Protein AF-A0A7C9NZD9-F1 (afdb_monomer)

Solvent-accessible surface area (backbone atoms only — not comparable to full-atom values): 6364 Å² total; per-residue (Å²): 112,73,54,56,64,71,68,45,99,60,33,90,48,60,67,46,75,47,73,53,99,88,44,73,35,30,37,20,26,83,84,68,64,40,33,36,42,35,39,75,41,83,50,78,34,45,34,44,52,46,14,52,66,39,39,63,57,52,50,47,61,74,36,100,57,26,91,32,50,79,45,76,46,78,48,67,56,40,74,47,72,83,31,35,85,67,79,90,70,94,73,81,56,77,84,63,34,26,75,68,22,45,52,37,20,61,69,32,56,113

Mean predicted aligned error: 8.33 Å

Sequence (110 aa):
MLHLLNSESEYGEINGFAIDFFNDVTGVDRMAYKLFDIQSKAAKSGAKEIGAELVTLFKNHVSDFSDYFVAEILFLGEVRANVFDGEKLSQFLFSDLCPKAQQDVRESLK

Nearest PDB structures (foldseek):
  2b8n-assembly2_B  TM=3.924E-01  e=2.880E+00  Thermotoga maritima MSB8

Organism: NCBI:txid2304548

pLDDT: mean 77.06, std 14.33, range [44.03, 94.88]

Radius of gyration: 14.51 Å; Cα contacts (8 Å, |Δi|>4): 174; chains: 1; bounding box: 28×26×40 Å

Foldseek 3Di:
DVCLCPPDPVNVQFPDWDQDPLAGIWTAGPVRQATAGEHEDLDADELLNLLLSCLSLVCCCPDPNVNRYPYHDYHYNHYDPQQAPDDDDPDDDLVRGDPVSNVSSVVNSD

Secondary structure (DSSP, 8-state):
-HHHHHTSTTGGGEEEEE--SSSSEEEEETTS--EEEEEEEEEEE-HHHHHHHHHHHHHHHTSTTGGGEEEEEEEEEEE-GGGSSSS--SS--GGGS-HHHHHHHHHH--

Structure (mmCIF, N/CA/C/O backbone):
data_AF-A0A7C9NZD9-F1
#
_entry.id   AF-A0A7C9NZD9-F1
#
loop_
_atom_site.group_PDB
_atom_site.id
_atom_site.type_symbol
_atom_site.label_atom_id
_atom_site.label_alt_id
_atom_site.label_comp_id
_atom_site.label_asym_id
_atom_site.label_entity_id
_atom_site.label_seq_id
_atom_site.pdbx_PDB_ins_code
_atom_site.Cartn_x
_atom_site.Cartn_y
_atom_site.Cartn_z
_atom_site.occupancy
_atom_site.B_iso_or_equiv
_atom_site.auth_seq_id
_atom_site.auth_comp_id
_atom_site.auth_asym_id
_atom_site.auth_atom_id
_atom_site.pdbx_PDB_model_num
ATOM 1 N N . MET A 1 1 ? 3.419 11.909 -5.690 1.00 49.88 1 MET A N 1
ATOM 2 C CA . MET A 1 1 ? 4.224 12.654 -6.690 1.00 49.88 1 MET A CA 1
ATOM 3 C C . MET A 1 1 ? 5.376 13.435 -6.054 1.00 49.88 1 MET A C 1
ATOM 5 O O . MET A 1 1 ? 6.512 13.109 -6.353 1.00 49.88 1 MET A O 1
ATOM 9 N N . LEU A 1 2 ? 5.140 14.390 -5.138 1.00 49.94 2 LEU A N 1
ATOM 10 C CA . LEU A 1 2 ? 6.241 15.145 -4.503 1.00 49.94 2 LEU A CA 1
ATOM 11 C C . LEU A 1 2 ? 7.182 14.268 -3.645 1.00 49.94 2 LEU A C 1
ATOM 13 O O . LEU A 1 2 ? 8.374 14.540 -3.587 1.00 49.94 2 LEU A O 1
ATOM 17 N N . HIS A 1 3 ? 6.655 13.202 -3.026 1.00 54.22 3 HIS A N 1
ATOM 18 C CA . HIS A 1 3 ? 7.452 12.218 -2.280 1.00 54.22 3 HIS A CA 1
ATOM 19 C C . HIS A 1 3 ? 8.431 11.441 -3.178 1.00 54.22 3 HIS A C 1
ATOM 21 O O . HIS A 1 3 ? 9.586 11.277 -2.814 1.00 54.22 3 HIS A O 1
ATOM 27 N N . LEU A 1 4 ? 8.012 11.031 -4.383 1.00 52.34 4 LEU A N 1
ATOM 28 C CA . LEU A 1 4 ? 8.907 10.367 -5.346 1.00 52.34 4 LEU A CA 1
ATOM 29 C C . LEU A 1 4 ? 10.075 11.252 -5.767 1.00 52.34 4 LEU A C 1
ATOM 31 O O . LEU A 1 4 ? 11.181 10.771 -5.958 1.00 52.34 4 LEU A O 1
ATOM 35 N N . LEU A 1 5 ? 9.819 12.551 -5.907 1.00 53.06 5 LEU A N 1
ATOM 36 C CA . LEU A 1 5 ? 10.812 13.509 -6.380 1.00 53.06 5 LEU A CA 1
ATOM 37 C C . LEU A 1 5 ? 11.8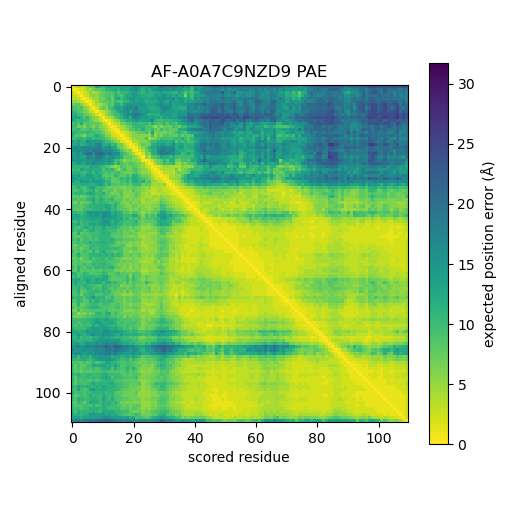20 13.926 -5.299 1.00 53.06 5 LEU A C 1
ATOM 39 O O . LEU A 1 5 ? 12.862 14.469 -5.647 1.00 53.06 5 LEU A O 1
ATOM 43 N N . ASN A 1 6 ? 11.514 13.717 -4.012 1.00 49.88 6 ASN A N 1
ATOM 44 C CA . ASN A 1 6 ? 12.296 14.286 -2.905 1.00 49.88 6 ASN A CA 1
ATOM 45 C C . ASN A 1 6 ? 12.670 13.304 -1.784 1.00 49.88 6 ASN A C 1
ATOM 47 O O . ASN A 1 6 ? 13.468 13.673 -0.926 1.00 49.88 6 ASN A O 1
ATOM 51 N N . SER A 1 7 ? 12.061 12.118 -1.708 1.00 55.22 7 SER A N 1
ATOM 52 C CA . SER A 1 7 ? 12.128 11.263 -0.508 1.00 55.22 7 SER A CA 1
ATOM 53 C C . SER A 1 7 ? 12.526 9.814 -0.784 1.00 55.22 7 SER A C 1
ATOM 55 O O . SER A 1 7 ? 12.900 9.122 0.155 1.00 55.22 7 SER A O 1
ATOM 57 N N . GLU A 1 8 ? 12.493 9.369 -2.041 1.00 60.00 8 GLU A N 1
ATOM 58 C CA . GLU A 1 8 ? 13.083 8.086 -2.431 1.00 60.00 8 GLU A CA 1
ATOM 59 C C . GLU A 1 8 ? 14.600 8.216 -2.564 1.00 60.00 8 GLU A C 1
ATOM 61 O O . GLU A 1 8 ? 15.092 9.183 -3.149 1.00 60.00 8 GLU A O 1
ATOM 66 N N . SER A 1 9 ? 15.362 7.245 -2.056 1.00 53.41 9 SER A N 1
ATOM 67 C CA . SER A 1 9 ? 16.835 7.268 -2.118 1.00 53.41 9 SER A CA 1
ATOM 68 C C . SER A 1 9 ? 17.381 7.268 -3.551 1.00 53.41 9 SER A C 1
ATOM 70 O O . SER A 1 9 ? 18.533 7.635 -3.767 1.00 53.41 9 SER A O 1
ATOM 72 N N . GLU A 1 10 ? 16.539 6.916 -4.526 1.00 52.97 10 GLU A N 1
ATOM 73 C CA . GLU A 1 10 ? 16.833 6.891 -5.962 1.00 52.97 10 GLU A CA 1
ATOM 74 C C . GLU A 1 10 ? 16.114 8.009 -6.748 1.00 52.97 10 GLU A C 1
ATOM 76 O O . GLU A 1 10 ? 15.919 7.896 -7.956 1.00 52.97 10 GLU A O 1
ATOM 81 N N . TYR A 1 11 ? 15.731 9.121 -6.102 1.00 54.03 11 TYR A N 1
ATOM 82 C CA . TYR A 1 11 ? 15.005 10.244 -6.730 1.00 54.03 11 TYR A CA 1
ATOM 83 C C . TYR A 1 11 ? 15.631 10.768 -8.042 1.00 54.03 11 TYR A C 1
ATOM 85 O O . TYR A 1 11 ? 14.926 11.310 -8.892 1.00 54.03 11 TYR A O 1
ATOM 93 N N . GLY A 1 12 ? 16.949 10.607 -8.225 1.00 56.69 12 GLY A N 1
ATOM 94 C CA . GLY A 1 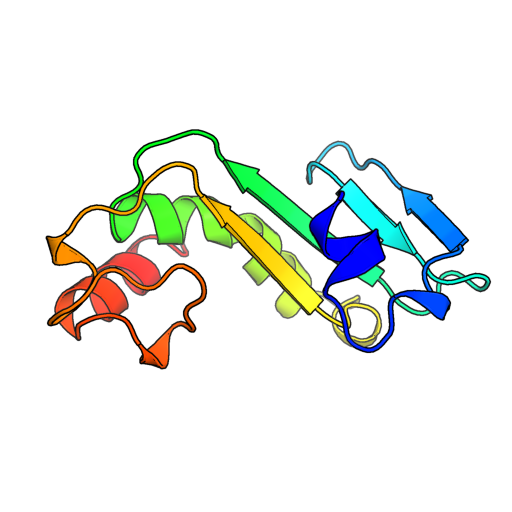12 ? 17.671 10.989 -9.444 1.00 56.69 12 GLY A CA 1
ATOM 95 C C . GLY A 1 12 ? 17.442 10.069 -10.651 1.00 56.69 12 GLY A C 1
ATOM 96 O O . GLY A 1 12 ? 17.854 10.415 -11.759 1.00 56.69 12 GLY A O 1
ATOM 97 N N . GLU A 1 13 ? 16.799 8.916 -10.465 1.00 59.47 13 GLU A N 1
ATOM 98 C CA . GLU A 1 13 ? 16.570 7.925 -11.520 1.00 59.47 13 GLU A CA 1
ATOM 99 C C . GLU A 1 13 ? 15.178 8.017 -12.155 1.00 59.47 13 GLU A C 1
ATOM 101 O O . GLU A 1 13 ? 14.986 7.498 -13.255 1.00 59.47 13 GLU A O 1
ATOM 106 N N . ILE A 1 14 ? 14.227 8.737 -11.552 1.00 62.00 14 ILE A N 1
ATOM 107 C CA . ILE A 1 14 ? 12.869 8.898 -12.095 1.00 62.00 14 ILE A CA 1
ATOM 108 C C . ILE A 1 14 ? 12.895 9.919 -13.239 1.00 62.00 14 ILE A C 1
ATOM 110 O O . ILE A 1 14 ? 13.086 11.115 -13.027 1.00 62.00 14 ILE A O 1
ATOM 114 N N . ASN A 1 15 ? 12.699 9.446 -14.471 1.00 60.62 15 ASN A N 1
ATOM 115 C CA . ASN A 1 15 ? 12.782 10.260 -15.692 1.00 60.62 15 ASN A CA 1
ATOM 116 C C . ASN A 1 15 ? 11.429 10.422 -16.405 1.00 60.62 15 ASN A C 1
ATOM 118 O O . ASN A 1 15 ? 11.320 11.213 -17.343 1.00 60.62 15 ASN A O 1
ATOM 122 N N . GLY A 1 16 ? 10.396 9.703 -15.964 1.00 59.25 16 GLY A N 1
ATOM 123 C CA . GLY A 1 16 ? 9.038 9.831 -16.478 1.00 59.25 16 GLY A CA 1
ATOM 124 C C . GLY A 1 16 ? 7.987 9.421 -15.451 1.00 59.25 16 GLY A C 1
ATOM 125 O O . GLY A 1 16 ? 8.280 8.740 -14.470 1.00 59.25 16 GLY A O 1
ATOM 126 N N . PHE A 1 17 ? 6.747 9.837 -15.696 1.00 59.78 17 PHE A N 1
ATOM 127 C CA . PHE A 1 17 ? 5.571 9.363 -14.972 1.00 59.78 17 PHE A CA 1
ATOM 128 C C . PHE A 1 17 ? 4.617 8.730 -15.981 1.00 59.78 17 PHE A C 1
ATOM 130 O O . PHE A 1 17 ? 4.241 9.374 -16.962 1.00 59.78 17 PHE A O 1
ATOM 137 N N . ALA A 1 18 ? 4.233 7.484 -15.741 1.00 60.91 18 ALA A N 1
ATOM 138 C CA . ALA A 1 18 ? 3.119 6.837 -16.409 1.00 60.91 18 ALA A CA 1
ATOM 139 C C . ALA A 1 18 ? 1.883 6.947 -15.506 1.00 60.91 18 ALA A C 1
ATOM 141 O O . ALA A 1 18 ? 1.968 6.776 -14.291 1.00 60.91 18 ALA A O 1
ATOM 142 N N . ILE A 1 19 ? 0.738 7.275 -16.097 1.00 56.12 19 ILE A N 1
ATOM 143 C CA . ILE A 1 19 ? -0.562 7.227 -15.425 1.00 56.12 19 ILE A CA 1
ATOM 144 C C . ILE A 1 19 ? -1.283 6.037 -16.043 1.00 56.12 19 ILE A C 1
ATOM 146 O O . ILE A 1 19 ? -1.548 6.050 -17.246 1.00 56.12 19 ILE A O 1
ATOM 150 N N . ASP A 1 20 ? -1.543 5.008 -15.246 1.00 54.31 20 ASP A N 1
ATOM 151 C CA . ASP A 1 20 ? -2.331 3.856 -15.675 1.00 54.31 20 ASP A CA 1
ATOM 152 C C . ASP A 1 20 ? -3.798 4.046 -15.249 1.00 54.31 20 ASP A C 1
ATOM 154 O O . ASP A 1 20 ? -4.115 4.806 -14.341 1.00 54.31 20 ASP A O 1
ATOM 158 N N . PHE A 1 21 ? -4.730 3.369 -15.909 1.00 44.03 21 PHE A N 1
ATOM 159 C CA . PHE A 1 21 ? -6.151 3.385 -15.562 1.00 44.03 21 PHE A CA 1
ATOM 160 C C . PHE A 1 21 ? -6.461 2.625 -14.262 1.00 44.03 21 PHE A C 1
ATOM 162 O O . PHE A 1 21 ? -7.566 2.756 -13.734 1.00 44.03 21 PHE A O 1
ATOM 169 N N . PHE A 1 22 ? -5.509 1.835 -13.754 1.00 49.38 22 PHE A N 1
ATOM 170 C CA . PHE A 1 22 ? -5.674 0.994 -12.566 1.00 49.38 22 PHE A CA 1
ATOM 171 C C . PHE A 1 22 ? -5.009 1.568 -11.300 1.00 49.38 22 PHE A C 1
ATOM 173 O O . PHE A 1 22 ? -5.537 1.336 -10.211 1.00 49.38 22 PHE A O 1
ATOM 180 N N . ASN A 1 23 ? -3.941 2.370 -11.441 1.00 55.81 23 ASN A N 1
ATOM 181 C CA . ASN A 1 23 ? -3.195 3.027 -10.354 1.00 55.81 23 ASN A CA 1
ATOM 182 C C . ASN A 1 23 ? -3.034 4.532 -10.614 1.00 55.81 23 ASN A C 1
ATOM 184 O O . ASN A 1 23 ? -2.9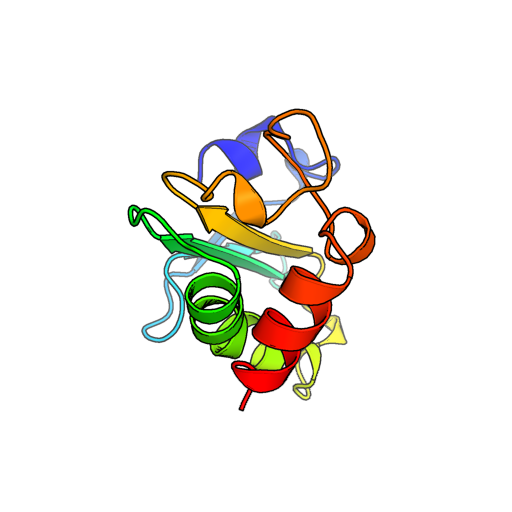59 4.958 -11.760 1.00 55.81 23 ASN A O 1
ATOM 188 N N . ASP A 1 24 ? -2.940 5.349 -9.558 1.00 62.66 24 ASP A N 1
ATOM 189 C CA . ASP A 1 24 ? -2.938 6.812 -9.708 1.00 62.66 24 ASP A CA 1
ATOM 190 C C . ASP A 1 24 ? -1.671 7.341 -10.416 1.00 62.66 24 ASP A C 1
ATOM 192 O O . ASP A 1 24 ? -1.779 8.252 -11.240 1.00 62.66 24 ASP A O 1
ATOM 196 N N . VAL A 1 25 ? -0.472 6.814 -10.106 1.00 57.97 25 VAL A N 1
ATOM 197 C CA . VAL A 1 25 ? 0.808 7.217 -10.731 1.00 57.97 25 VAL A CA 1
ATOM 198 C C . VAL A 1 25 ? 1.863 6.103 -10.618 1.00 57.97 25 VAL A C 1
ATOM 200 O O . VAL A 1 25 ? 2.186 5.683 -9.510 1.00 57.97 25 VAL A O 1
ATOM 203 N N . THR A 1 26 ? 2.512 5.735 -11.725 1.00 64.88 26 THR A N 1
ATOM 204 C CA . THR A 1 26 ? 3.738 4.916 -11.739 1.00 64.88 26 THR A CA 1
ATOM 205 C C . THR A 1 26 ? 4.930 5.774 -12.177 1.00 64.88 26 THR A C 1
ATOM 207 O O . THR A 1 26 ? 4.950 6.317 -13.283 1.00 64.88 26 THR A O 1
ATOM 210 N N . GLY A 1 27 ? 5.932 5.948 -11.313 1.00 61.88 27 GLY A N 1
ATOM 211 C CA . GLY A 1 27 ? 7.211 6.558 -11.703 1.00 61.88 27 GLY A CA 1
ATOM 212 C C . GLY A 1 27 ? 8.039 5.567 -12.518 1.00 61.88 27 GLY A C 1
ATOM 213 O O . GLY A 1 27 ? 8.077 4.394 -12.162 1.00 61.88 27 GLY A O 1
ATOM 214 N N . VAL A 1 28 ? 8.692 6.017 -13.589 1.00 66.75 28 VAL A N 1
ATOM 215 C CA . VAL A 1 28 ? 9.552 5.167 -14.428 1.00 66.75 28 VAL A CA 1
ATOM 216 C C . VAL A 1 28 ? 10.957 5.746 -14.548 1.00 66.75 28 VAL A C 1
ATOM 218 O O . VAL A 1 28 ? 11.135 6.969 -14.652 1.00 66.75 28 VAL A O 1
ATOM 221 N N . ASP A 1 29 ? 11.969 4.881 -14.548 1.00 66.88 29 ASP A N 1
ATOM 222 C CA . ASP A 1 29 ? 13.328 5.295 -14.889 1.00 66.88 29 ASP A CA 1
ATOM 223 C C . ASP A 1 29 ? 13.492 5.565 -16.393 1.00 66.88 29 ASP A C 1
ATOM 225 O O . ASP A 1 29 ? 12.592 5.342 -17.206 1.00 66.88 29 ASP A O 1
ATOM 229 N N . ARG A 1 30 ? 14.660 6.085 -16.792 1.00 56.91 30 ARG A N 1
ATOM 230 C CA . ARG A 1 30 ? 14.911 6.526 -18.178 1.00 56.91 30 ARG A CA 1
ATOM 231 C C . ARG A 1 30 ? 14.706 5.416 -19.208 1.00 56.91 30 ARG A C 1
ATOM 233 O O . ARG A 1 30 ? 14.397 5.718 -20.359 1.00 56.91 30 ARG A O 1
ATOM 2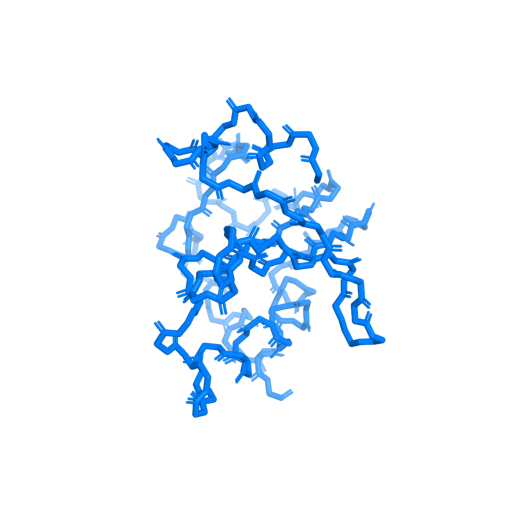40 N N . MET A 1 31 ? 14.936 4.168 -18.809 1.00 64.69 31 MET A N 1
ATOM 241 C CA . MET A 1 31 ? 14.859 2.992 -19.672 1.00 64.69 31 MET A CA 1
ATOM 242 C C . MET A 1 31 ? 13.574 2.170 -19.459 1.00 64.69 31 MET A C 1
ATOM 244 O O . MET A 1 31 ? 13.408 1.161 -20.137 1.00 64.69 31 MET A O 1
ATOM 248 N N . ALA A 1 32 ? 12.672 2.605 -18.569 1.00 62.94 32 ALA A N 1
ATOM 249 C CA . ALA A 1 32 ? 11.461 1.890 -18.153 1.00 62.94 32 ALA A CA 1
ATOM 250 C C . ALA A 1 32 ? 11.714 0.477 -17.581 1.00 62.94 32 ALA A C 1
ATOM 252 O O . ALA A 1 32 ? 10.877 -0.413 -17.717 1.00 62.94 32 ALA A O 1
ATOM 253 N N . TYR A 1 33 ? 12.864 0.273 -16.939 1.00 70.12 33 TYR A N 1
ATOM 254 C CA . TYR A 1 33 ? 13.217 -0.952 -16.219 1.00 70.12 33 TYR A CA 1
ATOM 255 C C . TYR A 1 33 ? 12.890 -0.894 -14.727 1.00 70.12 33 TYR A C 1
ATOM 257 O O . TYR A 1 33 ? 12.809 -1.944 -14.098 1.00 70.12 33 TYR A O 1
ATOM 265 N N . LYS A 1 34 ? 12.703 0.300 -14.159 1.00 70.44 34 LYS A N 1
ATOM 266 C CA . LYS A 1 34 ? 12.294 0.483 -12.763 1.00 70.44 34 LYS A CA 1
ATOM 267 C C . LYS A 1 34 ? 10.953 1.191 -12.703 1.00 70.44 34 LYS A C 1
ATOM 269 O O . LYS A 1 34 ? 10.796 2.273 -13.271 1.00 70.44 34 LYS A O 1
ATOM 274 N N . LEU A 1 35 ? 10.015 0.585 -11.992 1.00 72.62 35 LEU A N 1
ATOM 275 C CA . LEU A 1 35 ? 8.666 1.065 -11.750 1.00 72.62 35 LEU A CA 1
ATOM 276 C C . LEU A 1 35 ? 8.519 1.386 -10.262 1.00 72.62 35 LEU A C 1
ATOM 278 O O . LEU A 1 35 ? 8.824 0.568 -9.395 1.00 72.62 35 LEU A O 1
ATOM 282 N N . PHE A 1 36 ? 8.026 2.580 -9.966 1.00 71.88 36 PHE A N 1
ATOM 283 C CA . PHE A 1 36 ? 7.643 2.988 -8.620 1.00 71.88 36 PHE A CA 1
ATOM 284 C C . PHE A 1 36 ? 6.127 3.093 -8.585 1.00 71.88 36 PHE A C 1
ATOM 286 O O . PHE A 1 36 ? 5.570 4.041 -9.147 1.00 71.88 36 PHE A O 1
ATOM 293 N N . ASP A 1 37 ? 5.464 2.119 -7.974 1.00 75.12 37 ASP A N 1
ATOM 294 C CA . ASP A 1 37 ? 4.011 2.039 -7.972 1.00 75.12 37 ASP A CA 1
ATOM 295 C C . ASP A 1 37 ? 3.421 2.810 -6.798 1.00 75.12 37 ASP A C 1
ATOM 297 O O . ASP A 1 37 ? 3.697 2.514 -5.632 1.00 75.12 37 ASP A O 1
ATOM 301 N N . ILE A 1 38 ? 2.634 3.841 -7.107 1.00 76.88 38 ILE A N 1
ATOM 302 C CA . ILE A 1 38 ? 2.094 4.742 -6.099 1.00 76.88 38 ILE A CA 1
ATOM 303 C C . ILE A 1 38 ? 0.595 4.882 -6.223 1.00 76.88 38 ILE A C 1
ATOM 305 O O . ILE A 1 38 ? 0.049 5.324 -7.236 1.00 76.88 38 ILE A O 1
ATOM 309 N N . GLN A 1 39 ? -0.052 4.652 -5.088 1.00 81.44 39 GLN A N 1
ATOM 310 C CA . GLN A 1 39 ? -1.468 4.881 -4.905 1.00 81.44 39 GLN A CA 1
ATOM 311 C C . GLN A 1 39 ? -1.705 5.927 -3.816 1.00 81.44 39 GLN A C 1
ATOM 313 O O . GLN A 1 39 ? -1.000 5.962 -2.805 1.00 81.44 39 GLN A O 1
ATOM 318 N N . SER A 1 40 ? -2.708 6.787 -3.995 1.00 83.75 40 SER A N 1
ATOM 319 C CA . SER A 1 40 ? -3.073 7.792 -2.995 1.00 83.75 40 SER A CA 1
ATOM 320 C C . SER A 1 40 ? -4.557 7.735 -2.668 1.00 83.75 40 SER A C 1
ATOM 322 O O . SER A 1 40 ? -5.418 7.780 -3.544 1.00 83.75 40 SER A O 1
ATOM 324 N N . LYS A 1 41 ? -4.879 7.674 -1.378 1.00 83.44 41 LYS A N 1
ATOM 325 C CA . LYS A 1 41 ? -6.249 7.668 -0.869 1.00 83.44 41 LYS A CA 1
ATOM 326 C C . LYS A 1 41 ? -6.396 8.768 0.169 1.00 83.44 41 LYS A C 1
ATOM 328 O O . LYS A 1 41 ? -5.807 8.732 1.242 1.00 83.44 41 LYS A O 1
ATOM 333 N N . ALA A 1 42 ? -7.229 9.760 -0.133 1.00 80.12 42 ALA A N 1
ATOM 334 C CA . ALA A 1 42 ? -7.483 10.892 0.761 1.00 80.12 42 ALA A CA 1
ATOM 335 C C . ALA A 1 42 ? -8.395 10.546 1.963 1.00 80.12 42 ALA A C 1
ATOM 337 O O . ALA A 1 42 ? -8.770 11.431 2.729 1.00 80.12 42 ALA A O 1
ATOM 338 N N . ALA A 1 43 ? -8.795 9.280 2.113 1.00 81.94 43 ALA A N 1
ATOM 339 C CA . ALA A 1 43 ? -9.754 8.842 3.117 1.00 81.94 43 ALA A CA 1
ATOM 340 C C . ALA A 1 43 ? -9.120 8.634 4.504 1.00 81.94 43 ALA A C 1
ATOM 342 O O . ALA A 1 43 ? -7.906 8.486 4.661 1.00 81.94 43 ALA A O 1
ATOM 343 N N . LYS A 1 44 ? -9.987 8.607 5.525 1.00 85.88 44 LYS A N 1
ATOM 344 C CA . LYS A 1 44 ? -9.631 8.175 6.878 1.00 85.88 44 LYS A CA 1
ATOM 345 C C . LYS A 1 44 ? -9.739 6.652 6.982 1.00 85.88 44 LYS A C 1
ATOM 347 O O . LYS A 1 44 ? -10.819 6.125 7.285 1.00 85.88 44 LYS A O 1
ATOM 352 N N . SER A 1 45 ? -8.631 5.960 6.760 1.00 89.69 45 SER A N 1
ATOM 353 C CA . SER A 1 45 ? -8.583 4.502 6.645 1.00 89.69 45 SER A CA 1
ATOM 354 C C . SER A 1 45 ? -8.343 3.830 8.004 1.00 89.69 45 SER A C 1
ATOM 356 O O . SER A 1 45 ? -7.505 4.244 8.811 1.00 89.69 45 SER A O 1
ATOM 358 N N . GLY A 1 46 ? -9.137 2.800 8.299 1.00 91.69 46 GLY A N 1
ATOM 359 C CA . GLY A 1 46 ? -8.834 1.804 9.324 1.00 91.69 46 GLY A CA 1
ATOM 360 C C . GLY A 1 46 ? -8.138 0.595 8.696 1.00 91.69 46 GLY A C 1
ATOM 361 O O . GLY A 1 46 ? -7.924 0.551 7.491 1.00 91.69 46 GLY A O 1
ATOM 362 N N . ALA A 1 47 ? -7.799 -0.409 9.505 1.00 92.00 47 ALA A N 1
ATOM 363 C CA . ALA A 1 47 ? -7.050 -1.578 9.039 1.00 92.00 47 ALA A CA 1
ATOM 364 C C . ALA A 1 47 ? -7.714 -2.312 7.855 1.00 92.00 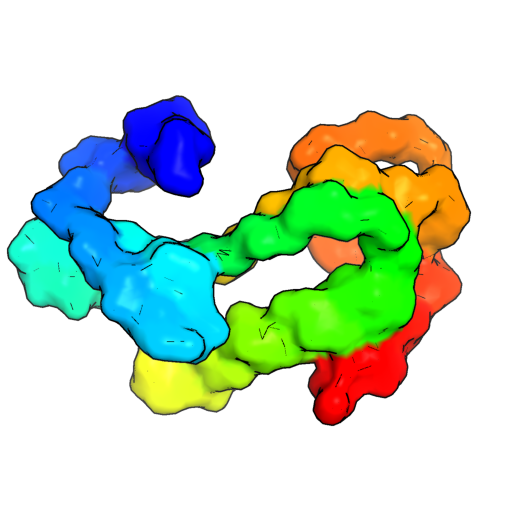47 ALA A C 1
ATOM 366 O O . ALA A 1 47 ? -7.046 -2.680 6.894 1.00 92.00 47 ALA A O 1
ATOM 367 N N . LYS A 1 48 ? -9.043 -2.474 7.877 1.00 92.69 48 LYS A N 1
ATOM 368 C CA . LYS A 1 48 ? -9.766 -3.135 6.780 1.00 92.69 48 LYS A CA 1
ATOM 369 C C . LYS A 1 48 ? -9.741 -2.311 5.499 1.00 92.69 48 LYS A C 1
ATOM 371 O O . LYS A 1 48 ? -9.514 -2.875 4.431 1.00 92.69 48 LYS A O 1
ATOM 376 N N . GLU A 1 49 ? -9.957 -1.002 5.611 1.00 93.06 49 GLU A N 1
ATOM 377 C CA . GLU A 1 49 ? -9.889 -0.080 4.479 1.00 93.06 49 GLU A CA 1
ATOM 378 C C . GLU A 1 49 ? -8.478 -0.055 3.876 1.00 93.06 49 GLU A C 1
ATOM 380 O O . GLU A 1 49 ? -8.352 -0.178 2.664 1.00 93.06 49 GLU A O 1
ATOM 385 N N . ILE A 1 50 ? -7.432 -0.040 4.713 1.00 91.69 50 ILE A N 1
ATOM 386 C CA . ILE A 1 50 ? -6.033 -0.144 4.267 1.00 91.69 50 ILE A CA 1
ATOM 387 C C . ILE A 1 50 ? -5.820 -1.419 3.447 1.00 91.69 50 ILE A C 1
ATOM 389 O O . ILE A 1 50 ? -5.273 -1.350 2.352 1.00 91.69 50 ILE A O 1
ATOM 393 N N . GLY A 1 51 ? -6.267 -2.584 3.927 1.00 90.56 51 GLY A N 1
ATOM 394 C CA . GLY A 1 51 ? -6.090 -3.825 3.164 1.00 90.56 51 GLY A CA 1
ATOM 395 C C . GLY A 1 51 ? -6.859 -3.842 1.838 1.00 90.56 51 GLY A C 1
ATOM 396 O O . GLY A 1 51 ? -6.315 -4.306 0.843 1.00 90.56 51 GLY A O 1
ATOM 397 N N . ALA A 1 52 ? -8.058 -3.249 1.778 1.00 90.38 52 ALA A N 1
ATOM 398 C CA . ALA A 1 52 ? -8.797 -3.098 0.521 1.00 90.38 52 ALA A CA 1
ATOM 399 C C . ALA A 1 52 ? -8.083 -2.152 -0.463 1.00 90.38 52 ALA A C 1
ATOM 401 O O . ALA A 1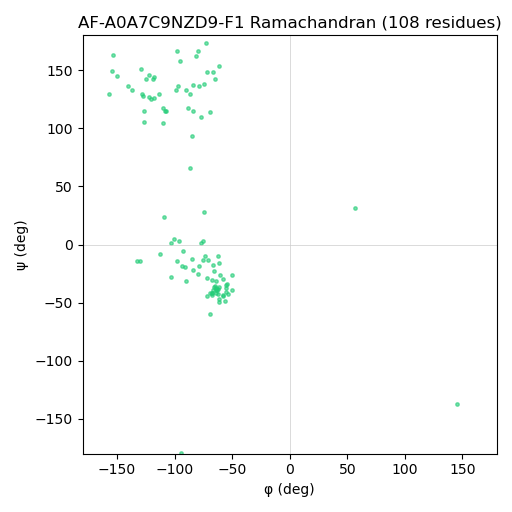 52 ? -8.077 -2.387 -1.669 1.00 90.38 52 ALA A O 1
ATOM 402 N N . GLU A 1 53 ? -7.456 -1.092 0.049 1.00 88.69 53 GLU A N 1
ATOM 403 C CA . GLU A 1 53 ? -6.662 -0.147 -0.740 1.00 88.69 53 GLU A CA 1
ATOM 404 C C . GLU A 1 53 ? -5.337 -0.767 -1.216 1.00 88.69 53 GLU A C 1
ATOM 406 O O . GLU A 1 53 ? -4.863 -0.421 -2.294 1.00 88.69 53 GLU A O 1
ATOM 411 N N . LEU A 1 54 ? -4.767 -1.720 -0.476 1.00 89.38 54 LEU A N 1
ATOM 412 C CA . LEU A 1 54 ? -3.537 -2.427 -0.848 1.00 89.38 54 LEU A CA 1
ATOM 413 C C . LEU A 1 54 ? -3.728 -3.483 -1.946 1.00 89.38 54 LEU A C 1
ATOM 415 O O . LEU A 1 54 ? -2.730 -3.946 -2.491 1.00 89.38 54 LEU A O 1
ATOM 419 N N . VAL A 1 55 ? -4.962 -3.875 -2.290 1.00 88.69 55 VAL A N 1
ATOM 420 C CA . VAL A 1 55 ? -5.219 -4.983 -3.232 1.00 88.69 55 VAL A CA 1
ATOM 421 C C . VAL A 1 55 ? -4.492 -4.797 -4.564 1.00 88.69 55 VAL A C 1
ATOM 423 O O . VAL A 1 55 ? -3.933 -5.762 -5.084 1.00 88.69 55 VAL A O 1
ATOM 426 N N . THR A 1 56 ? -4.482 -3.589 -5.132 1.00 83.31 56 THR A N 1
ATOM 427 C CA . THR A 1 56 ? -3.838 -3.362 -6.434 1.00 83.31 56 THR A CA 1
ATOM 428 C C . THR A 1 56 ? -2.315 -3.405 -6.336 1.00 83.31 56 THR A C 1
ATOM 430 O O . THR A 1 56 ? -1.691 -4.112 -7.122 1.00 83.31 56 THR A O 1
ATOM 433 N N . LEU A 1 57 ? -1.732 -2.757 -5.320 1.00 86.06 57 LEU A N 1
ATOM 434 C CA . LEU A 1 57 ? -0.291 -2.838 -5.046 1.00 86.06 57 LEU A CA 1
ATOM 435 C C . LEU A 1 57 ? 0.142 -4.295 -4.817 1.00 86.06 57 LEU A C 1
ATOM 437 O O . LEU A 1 57 ? 1.116 -4.757 -5.397 1.00 86.06 57 LEU A O 1
ATOM 441 N N . PHE A 1 58 ? -0.636 -5.065 -4.050 1.00 87.06 58 PHE A N 1
ATOM 442 C CA . PHE A 1 58 ? -0.357 -6.480 -3.807 1.00 87.06 58 PHE A CA 1
ATOM 443 C C . PHE A 1 58 ? -0.437 -7.328 -5.082 1.00 87.06 58 PHE A C 1
ATOM 445 O O . PHE A 1 58 ? 0.379 -8.223 -5.274 1.00 87.06 58 PHE A O 1
ATOM 452 N N . LYS A 1 59 ? -1.397 -7.057 -5.975 1.00 86.38 59 LYS A N 1
ATOM 453 C CA . LYS A 1 59 ? -1.474 -7.741 -7.275 1.00 86.38 59 LYS A CA 1
ATOM 454 C C . LYS A 1 59 ? -0.240 -7.473 -8.128 1.00 86.38 59 LYS A C 1
ATOM 456 O O . LYS A 1 59 ? 0.228 -8.402 -8.776 1.00 86.38 59 LYS A O 1
ATOM 461 N N . ASN A 1 60 ? 0.284 -6.252 -8.100 1.00 82.25 60 ASN A N 1
ATOM 462 C CA . ASN A 1 60 ? 1.510 -5.895 -8.809 1.00 82.25 60 ASN A CA 1
ATOM 463 C C . ASN A 1 60 ? 2.729 -6.601 -8.203 1.00 82.25 60 ASN A C 1
ATOM 465 O O . ASN A 1 60 ? 3.497 -7.209 -8.952 1.00 82.25 60 ASN A O 1
ATOM 469 N N . HIS A 1 61 ? 2.805 -6.661 -6.872 1.00 84.69 61 HIS A N 1
ATOM 470 C CA . HIS A 1 61 ? 3.845 -7.378 -6.130 1.00 84.69 61 HIS A CA 1
ATOM 471 C C . HIS A 1 61 ? 3.966 -8.857 -6.503 1.00 84.69 61 HIS A C 1
ATOM 473 O O . HIS A 1 61 ? 5.058 -9.415 -6.527 1.00 84.69 61 HIS A O 1
ATOM 479 N N . VAL A 1 62 ? 2.836 -9.517 -6.772 1.00 87.00 62 VAL A N 1
ATOM 480 C CA . VAL A 1 62 ? 2.792 -10.952 -7.111 1.00 87.00 62 VAL A CA 1
ATOM 481 C C . VAL A 1 62 ? 2.645 -11.218 -8.611 1.00 87.00 62 VAL A C 1
ATOM 483 O O . VAL A 1 62 ? 2.448 -12.366 -9.009 1.00 87.00 62 VAL A O 1
ATOM 486 N N . SER A 1 63 ? 2.672 -10.174 -9.439 1.00 83.88 63 SER A N 1
ATOM 487 C CA . SER A 1 63 ? 2.539 -10.298 -10.892 1.00 83.88 63 SER A CA 1
ATOM 488 C C . SER A 1 63 ? 3.852 -10.718 -11.552 1.00 83.88 63 SER A C 1
ATOM 490 O O . SER A 1 63 ? 4.923 -10.570 -10.973 1.00 83.88 63 SER A O 1
ATOM 492 N N . ASP A 1 64 ? 3.786 -11.123 -12.822 1.00 83.88 64 ASP A N 1
ATOM 493 C CA . ASP A 1 64 ? 4.977 -11.369 -13.653 1.00 83.88 64 ASP A CA 1
ATOM 494 C C . ASP A 1 64 ? 5.838 -10.104 -13.867 1.00 83.88 64 ASP A C 1
ATOM 496 O O . ASP A 1 64 ? 6.945 -10.183 -14.398 1.00 83.88 64 ASP A O 1
ATOM 500 N N . PHE A 1 65 ? 5.332 -8.929 -13.471 1.00 78.69 65 PHE A N 1
ATOM 501 C CA . PHE A 1 65 ? 6.044 -7.657 -13.527 1.00 78.69 65 PHE A CA 1
ATOM 502 C C . PHE A 1 65 ? 6.715 -7.278 -12.196 1.00 78.69 65 PHE A C 1
ATOM 504 O O . PHE A 1 65 ? 7.308 -6.202 -12.124 1.00 78.69 65 PHE A O 1
ATOM 511 N N . SER A 1 66 ? 6.648 -8.128 -11.160 1.00 81.38 66 SER A N 1
ATOM 512 C CA . SER A 1 66 ? 7.196 -7.862 -9.816 1.00 81.38 66 SER A CA 1
ATOM 513 C C . SER A 1 66 ? 8.648 -7.389 -9.844 1.00 81.38 66 SER A C 1
ATOM 515 O O . SER A 1 66 ? 9.010 -6.461 -9.131 1.00 81.38 66 SER A O 1
ATOM 517 N N . ASP A 1 67 ? 9.463 -7.975 -10.724 1.00 82.12 67 ASP A N 1
ATOM 518 C CA . ASP A 1 67 ? 10.896 -7.679 -10.844 1.00 82.12 67 ASP A CA 1
ATOM 519 C C . ASP A 1 67 ? 11.186 -6.252 -11.334 1.00 82.12 67 ASP A C 1
ATOM 521 O O . ASP A 1 67 ? 12.302 -5.754 -11.179 1.00 82.12 67 ASP A O 1
ATOM 525 N N . TYR A 1 68 ? 10.190 -5.586 -11.923 1.00 79.94 68 TYR A N 1
ATOM 526 C CA . TYR A 1 68 ? 10.295 -4.197 -12.350 1.00 79.94 68 TYR A CA 1
ATOM 527 C C . TYR A 1 68 ? 9.856 -3.220 -11.255 1.00 79.94 68 TYR A C 1
ATOM 529 O O . TYR A 1 68 ? 10.227 -2.050 -11.32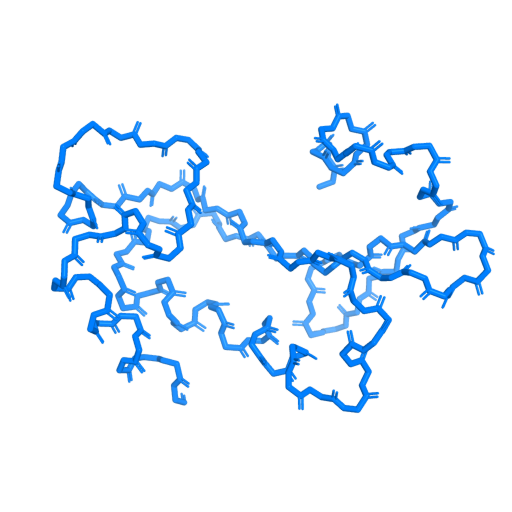5 1.00 79.94 68 TYR A O 1
ATOM 537 N N . PHE A 1 69 ? 9.089 -3.653 -10.248 1.00 77.88 69 PHE A N 1
ATOM 538 C CA . PHE A 1 69 ? 8.624 -2.783 -9.169 1.00 77.88 69 PHE A CA 1
ATOM 539 C C . PHE A 1 69 ? 9.684 -2.657 -8.072 1.00 77.88 69 PHE A C 1
ATOM 541 O O . PHE A 1 69 ? 10.018 -3.611 -7.377 1.00 77.88 69 PHE A O 1
ATOM 548 N N . VAL A 1 70 ? 10.214 -1.447 -7.903 1.00 80.56 70 VAL A N 1
ATOM 549 C CA . VAL A 1 70 ? 11.255 -1.145 -6.906 1.00 80.56 70 VAL A CA 1
ATOM 550 C C . VAL A 1 70 ? 10.640 -0.722 -5.574 1.00 80.56 70 VAL A C 1
ATOM 552 O O . VAL A 1 70 ? 11.206 -0.978 -4.513 1.00 80.56 70 VAL A O 1
ATOM 555 N N . ALA A 1 71 ? 9.470 -0.084 -5.625 1.00 79.00 71 ALA A N 1
ATOM 556 C CA . ALA A 1 71 ? 8.719 0.320 -4.448 1.00 79.00 71 ALA A CA 1
ATOM 557 C C . ALA A 1 71 ? 7.214 0.337 -4.733 1.00 79.00 71 ALA A C 1
ATOM 559 O O . ALA A 1 71 ? 6.781 0.721 -5.822 1.00 79.00 71 ALA A O 1
ATOM 560 N N . GLU A 1 72 ? 6.436 -0.019 -3.713 1.00 83.31 72 GLU A N 1
ATOM 561 C CA . GLU A 1 72 ? 4.974 -0.059 -3.722 1.00 83.31 72 GLU A CA 1
ATOM 562 C C . GLU A 1 72 ? 4.475 0.769 -2.538 1.00 83.31 72 GLU A C 1
ATOM 564 O O . GLU A 1 72 ? 4.602 0.371 -1.377 1.00 83.31 72 GLU A O 1
ATOM 569 N N . ILE A 1 73 ? 3.958 1.965 -2.813 1.00 84.56 73 ILE A N 1
ATOM 570 C CA . ILE A 1 73 ? 3.693 2.966 -1.776 1.00 84.56 73 ILE A CA 1
ATOM 571 C C . ILE A 1 73 ? 2.221 3.365 -1.789 1.00 84.56 73 ILE A C 1
ATOM 573 O O . ILE A 1 73 ? 1.682 3.816 -2.801 1.00 84.56 73 ILE A O 1
ATOM 577 N N . LEU A 1 74 ? 1.585 3.276 -0.619 1.00 87.94 74 LEU A N 1
ATOM 578 C CA . LEU A 1 74 ? 0.226 3.753 -0.383 1.00 87.94 74 LEU A CA 1
ATOM 579 C C . LEU A 1 74 ? 0.245 5.019 0.481 1.00 87.94 74 LEU A C 1
ATOM 581 O O . LEU A 1 74 ? 0.598 4.975 1.659 1.00 87.94 74 LEU A O 1
ATOM 585 N N . PHE A 1 75 ? -0.190 6.145 -0.082 1.00 87.25 75 PHE A N 1
ATOM 586 C CA . PHE A 1 75 ? -0.453 7.364 0.682 1.00 87.25 75 PHE A CA 1
ATOM 587 C C . PHE A 1 75 ? -1.872 7.352 1.228 1.00 87.25 75 PHE A C 1
ATOM 589 O O . PHE A 1 75 ? -2.832 7.168 0.481 1.00 87.25 75 PHE A O 1
ATOM 596 N N . LEU A 1 76 ? -1.998 7.615 2.525 1.00 86.69 76 LEU A N 1
ATOM 597 C CA . LEU A 1 76 ? -3.272 7.687 3.229 1.00 86.69 76 LEU A CA 1
ATOM 598 C C . LEU A 1 76 ? -3.480 9.093 3.790 1.00 86.69 76 LEU A C 1
ATOM 600 O O . LEU A 1 76 ? -2.530 9.733 4.238 1.00 86.69 76 LEU A O 1
ATOM 604 N N . GLY A 1 77 ? -4.727 9.563 3.792 1.00 85.88 77 GLY A N 1
ATOM 605 C CA . GLY A 1 77 ? -5.091 10.857 4.368 1.00 85.88 77 GLY A CA 1
ATOM 606 C C . GLY A 1 77 ? -4.967 10.865 5.891 1.00 85.88 77 GLY A C 1
ATOM 607 O O . GLY A 1 77 ? -4.201 11.639 6.461 1.00 85.88 77 GLY A O 1
ATOM 608 N N . GLU A 1 78 ? -5.713 9.992 6.568 1.00 87.44 78 GLU A N 1
ATOM 609 C CA . GLU A 1 78 ? -5.607 9.806 8.019 1.00 87.44 78 GLU A CA 1
ATOM 610 C C . GLU A 1 78 ? -5.730 8.322 8.372 1.00 87.44 78 GLU A C 1
ATOM 612 O O . GLU A 1 78 ? -6.630 7.638 7.894 1.00 87.44 78 GLU A O 1
ATOM 617 N N . VAL A 1 79 ? -4.878 7.830 9.270 1.00 89.50 79 VAL A N 1
ATOM 618 C CA . VAL A 1 79 ? -4.994 6.470 9.810 1.00 89.50 79 VAL A CA 1
ATOM 619 C C . VAL A 1 79 ? -5.672 6.504 11.180 1.00 89.50 79 VAL A C 1
ATOM 621 O O . VAL A 1 79 ? -5.342 7.331 12.041 1.00 89.50 79 VAL A O 1
ATOM 624 N N . ARG A 1 80 ? -6.658 5.624 11.398 1.00 89.69 80 ARG A N 1
ATOM 625 C CA . ARG A 1 80 ? -7.363 5.526 12.689 1.00 89.69 80 ARG A CA 1
ATOM 626 C C . ARG A 1 80 ? -6.408 5.073 13.800 1.00 89.69 80 ARG A C 1
ATOM 628 O O . ARG A 1 80 ? -5.565 4.212 13.597 1.00 89.69 80 ARG A O 1
ATOM 635 N N . ALA A 1 81 ? -6.583 5.626 15.003 1.00 84.00 81 ALA A N 1
ATOM 636 C CA . ALA A 1 81 ? -5.670 5.399 16.128 1.00 84.00 81 ALA A CA 1
ATOM 637 C C . ALA A 1 81 ? -5.555 3.925 16.561 1.00 84.00 81 ALA A C 1
ATOM 639 O O . ALA A 1 81 ? -4.526 3.526 17.080 1.00 84.00 81 ALA A O 1
ATOM 640 N N . ASN A 1 82 ? -6.583 3.108 16.320 1.00 87.38 82 ASN A N 1
ATOM 641 C CA . ASN A 1 82 ? -6.591 1.688 16.678 1.00 87.38 82 ASN A CA 1
ATOM 642 C C . ASN A 1 82 ? -5.768 0.792 15.733 1.00 87.38 82 ASN A C 1
ATOM 644 O O . ASN A 1 82 ? -5.779 -0.424 15.905 1.00 87.38 82 ASN A O 1
ATOM 648 N N . VAL A 1 83 ? -5.118 1.366 14.716 1.00 90.25 83 VAL A N 1
ATOM 649 C CA . VAL A 1 83 ? -4.244 0.636 13.784 1.00 90.25 83 VAL A CA 1
ATOM 650 C C . VAL A 1 83 ? -2.854 0.384 14.386 1.00 90.25 83 VAL A C 1
ATOM 652 O O . VAL A 1 83 ? -2.208 -0.597 14.026 1.00 90.25 83 VAL A O 1
ATOM 655 N N . PHE A 1 84 ? -2.421 1.219 15.334 1.00 90.12 84 PHE A N 1
ATOM 656 C CA . PHE A 1 84 ? -1.096 1.156 15.953 1.00 90.12 84 PHE A CA 1
ATOM 657 C C . PHE A 1 84 ? -1.202 0.985 17.470 1.00 90.12 84 PHE A C 1
ATOM 659 O O . PHE A 1 84 ? -2.087 1.562 18.103 1.00 90.12 84 PHE A O 1
ATOM 666 N N . ASP A 1 85 ? -0.259 0.249 18.058 1.00 79.19 85 ASP A N 1
ATOM 667 C CA . ASP A 1 85 ? -0.091 0.153 19.511 1.00 79.19 85 ASP A CA 1
ATOM 668 C C . ASP A 1 85 ? 0.814 1.300 20.001 1.00 79.19 85 ASP A C 1
ATOM 670 O O . ASP A 1 85 ? 1.943 1.077 20.431 1.00 79.19 85 ASP A O 1
ATOM 674 N N . GLY A 1 86 ? 0.363 2.555 19.886 1.00 72.62 86 GLY A N 1
ATOM 675 C CA . GLY A 1 86 ? 1.136 3.708 20.369 1.00 72.62 86 GLY A CA 1
ATOM 676 C C . GLY A 1 86 ? 1.006 4.979 19.534 1.00 72.62 86 GLY A C 1
ATOM 677 O O . GLY A 1 86 ? -0.096 5.395 19.172 1.00 72.62 86 GLY A O 1
ATOM 678 N N . GLU A 1 87 ? 2.137 5.650 19.305 1.00 70.19 87 GLU A N 1
ATOM 679 C CA . GLU A 1 87 ? 2.184 6.937 18.607 1.00 70.19 87 GLU A CA 1
ATOM 680 C C . GLU A 1 87 ? 1.794 6.819 17.129 1.00 70.19 87 GLU A C 1
ATOM 682 O O . GLU A 1 87 ? 2.034 5.812 16.464 1.00 70.19 87 GLU A O 1
ATOM 687 N N . LYS A 1 88 ? 1.189 7.889 16.600 1.00 70.88 88 LYS A N 1
ATOM 688 C CA . LYS A 1 88 ? 0.860 7.987 15.176 1.00 70.88 88 LYS A CA 1
ATOM 689 C C . LYS A 1 88 ? 2.149 8.113 14.364 1.00 70.88 88 LYS A C 1
ATOM 691 O O . LYS A 1 88 ? 2.819 9.140 14.435 1.00 70.88 88 LYS A O 1
ATOM 696 N N . LEU A 1 89 ? 2.443 7.101 13.555 1.00 81.06 89 LEU A N 1
ATOM 697 C CA . LEU A 1 89 ? 3.544 7.127 12.598 1.00 81.06 89 LEU A CA 1
ATOM 698 C C . LEU A 1 89 ? 3.108 7.804 11.292 1.00 81.06 89 LEU A C 1
ATOM 700 O O . LEU A 1 89 ? 2.010 7.565 10.791 1.00 81.06 89 LEU A O 1
ATOM 704 N N . SER A 1 90 ? 3.972 8.654 10.734 1.00 81.81 90 SER A N 1
ATOM 705 C CA . SER A 1 90 ? 3.777 9.268 9.411 1.00 81.81 90 SER A CA 1
ATOM 706 C C . SER A 1 90 ? 4.253 8.373 8.262 1.00 81.81 90 SER A C 1
ATOM 708 O O . SER A 1 90 ? 3.802 8.542 7.132 1.00 81.81 90 SER A O 1
ATOM 710 N N . GLN A 1 91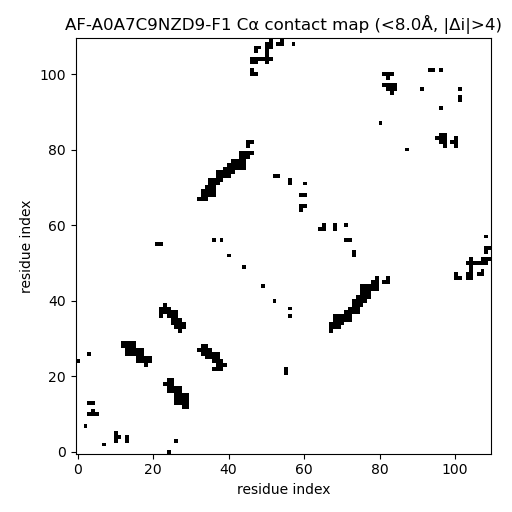 ? 5.146 7.426 8.555 1.00 85.88 91 GLN A N 1
ATOM 711 C CA . GLN A 1 91 ? 5.623 6.367 7.668 1.00 85.88 91 GLN A CA 1
ATOM 712 C C . GLN A 1 91 ? 5.673 5.078 8.483 1.00 85.88 91 GLN A C 1
ATOM 714 O O . GLN A 1 91 ? 6.156 5.098 9.614 1.00 85.88 91 GLN A O 1
ATOM 719 N N . PHE A 1 92 ? 5.142 3.986 7.942 1.00 88.50 92 PHE A N 1
ATOM 720 C CA . PHE A 1 92 ? 5.031 2.724 8.665 1.00 88.50 92 PHE A CA 1
ATOM 721 C C . PHE A 1 92 ? 4.996 1.538 7.701 1.00 88.50 92 PHE A C 1
ATOM 723 O O . PHE A 1 92 ? 4.493 1.637 6.580 1.00 88.50 92 PHE A O 1
ATOM 730 N N . LEU A 1 93 ? 5.515 0.408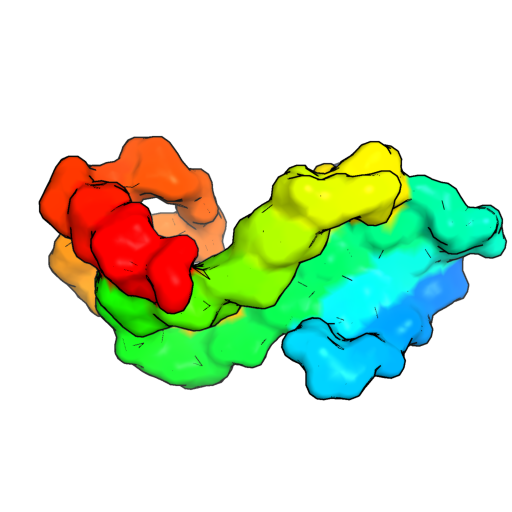 8.164 1.00 88.94 93 LEU A N 1
ATOM 731 C CA . LEU A 1 93 ? 5.469 -0.891 7.508 1.00 88.94 93 LEU A CA 1
ATOM 732 C C . LEU A 1 93 ? 4.330 -1.738 8.077 1.00 88.94 93 LEU A C 1
ATOM 734 O O . LEU A 1 93 ? 3.799 -1.469 9.154 1.00 88.94 93 LEU A O 1
ATOM 738 N N . PHE A 1 94 ? 3.999 -2.836 7.392 1.00 88.94 94 PHE A N 1
ATOM 739 C CA . PHE A 1 94 ? 3.022 -3.810 7.892 1.00 88.94 94 PHE A CA 1
ATOM 740 C C . PHE A 1 94 ? 3.372 -4.334 9.298 1.00 88.94 94 PHE A C 1
ATOM 742 O O . PHE A 1 94 ? 2.478 -4.591 10.103 1.00 88.94 94 PHE A O 1
ATOM 749 N N . SER A 1 95 ? 4.666 -4.464 9.607 1.00 90.06 95 SER A N 1
ATOM 750 C CA . SER A 1 95 ? 5.166 -4.897 10.917 1.00 90.06 95 SER A CA 1
ATOM 751 C C . SER A 1 95 ? 4.872 -3.922 12.054 1.00 90.06 95 SER A C 1
ATOM 753 O O . SER A 1 95 ? 4.847 -4.351 13.204 1.00 90.06 95 SER A O 1
ATOM 755 N N . ASP A 1 96 ? 4.638 -2.645 11.746 1.00 90.19 96 ASP A N 1
ATOM 756 C CA . ASP A 1 96 ? 4.427 -1.594 12.747 1.00 90.19 96 ASP A CA 1
ATOM 757 C C . ASP A 1 96 ? 2.963 -1.522 13.214 1.00 90.19 96 ASP A C 1
ATOM 759 O O . ASP A 1 96 ? 2.643 -0.861 14.203 1.00 90.19 96 ASP A O 1
ATOM 763 N N . LEU A 1 97 ? 2.052 -2.203 12.509 1.00 91.56 97 LEU A N 1
ATOM 764 C CA . LEU A 1 97 ? 0.640 -2.292 12.876 1.00 91.56 97 LEU A CA 1
ATOM 765 C C . LEU A 1 97 ? 0.457 -3.191 14.099 1.00 91.56 97 LEU A C 1
ATOM 767 O O . LEU A 1 97 ? 1.143 -4.205 14.247 1.00 91.56 97 LEU A O 1
ATOM 771 N N . CYS A 1 98 ? -0.553 -2.889 14.919 1.00 93.50 98 CYS A N 1
ATOM 772 C CA . CYS A 1 98 ? -0.936 -3.776 16.014 1.00 93.50 98 CYS A CA 1
ATOM 773 C C . CYS A 1 98 ? -1.383 -5.151 15.474 1.00 93.50 98 CYS A C 1
ATOM 775 O O . CYS A 1 98 ? -1.915 -5.238 14.357 1.00 93.50 98 CYS A O 1
ATOM 777 N N . PRO A 1 99 ? -1.259 -6.245 16.250 1.00 94.44 99 PRO A N 1
ATOM 778 C CA . PRO A 1 99 ? -1.596 -7.589 15.772 1.00 94.44 99 PRO A CA 1
ATOM 779 C C . PRO A 1 99 ? -3.023 -7.710 15.223 1.00 94.44 99 PRO A C 1
ATOM 781 O O . PRO A 1 99 ? -3.269 -8.423 14.248 1.00 94.44 99 PRO A O 1
ATOM 784 N N . LYS A 1 100 ? -3.974 -6.976 15.818 1.00 93.94 100 LYS A N 1
ATOM 785 C CA . LYS A 1 100 ? -5.363 -6.973 15.353 1.00 93.94 100 LYS A CA 1
ATOM 786 C C . LYS A 1 100 ? -5.512 -6.289 13.992 1.00 93.94 100 LYS A C 1
ATOM 788 O O . LYS A 1 100 ? -6.222 -6.805 13.132 1.00 93.94 100 LYS A O 1
ATOM 793 N N . ALA A 1 101 ? -4.831 -5.165 13.785 1.00 94.06 101 ALA A N 1
ATOM 794 C CA . ALA A 1 101 ? -4.833 -4.457 12.512 1.00 94.06 101 ALA A CA 1
ATOM 795 C C . ALA A 1 101 ? -4.137 -5.266 11.410 1.00 94.06 101 ALA A C 1
ATOM 797 O O . ALA A 1 101 ? -4.647 -5.329 10.296 1.00 94.06 101 ALA A O 1
ATOM 798 N N . GLN A 1 102 ? -3.040 -5.960 11.727 1.00 94.88 102 GLN A N 1
ATOM 799 C CA . GLN A 1 102 ? -2.379 -6.875 10.791 1.00 94.88 102 GLN A CA 1
ATOM 800 C C . GLN A 1 102 ? -3.325 -7.980 10.300 1.00 94.88 102 GLN A C 1
ATOM 802 O O . GLN A 1 102 ? -3.367 -8.281 9.105 1.00 94.88 102 GLN A O 1
ATOM 807 N N . GLN A 1 103 ? -4.104 -8.577 11.209 1.00 94.75 103 GLN A N 1
ATOM 808 C CA . GLN A 1 103 ? -5.120 -9.565 10.844 1.00 94.75 103 GLN A CA 1
ATOM 809 C C . GLN A 1 103 ? -6.185 -8.951 9.927 1.00 94.75 103 GLN A C 1
ATOM 811 O O . GLN A 1 103 ? -6.487 -9.516 8.878 1.00 94.75 103 GLN A O 1
ATOM 816 N N . ASP A 1 104 ? -6.728 -7.796 10.306 1.00 94.75 104 ASP A N 1
ATOM 817 C CA . ASP A 1 104 ? -7.803 -7.134 9.565 1.00 94.75 104 ASP A CA 1
ATOM 818 C C . ASP A 1 104 ? -7.367 -6.722 8.146 1.00 94.75 104 ASP A C 1
ATOM 820 O O . ASP A 1 104 ? -8.143 -6.898 7.210 1.00 94.75 104 ASP A O 1
ATOM 824 N N . VAL A 1 105 ? -6.127 -6.242 7.973 1.00 93.56 105 VAL A N 1
ATOM 825 C CA . VAL A 1 105 ? -5.528 -5.947 6.656 1.00 93.56 105 VAL A CA 1
ATOM 826 C C . VAL A 1 105 ? -5.439 -7.214 5.803 1.00 93.56 105 VAL A C 1
ATOM 828 O O . VAL A 1 105 ? -5.824 -7.208 4.638 1.00 93.56 105 VAL A O 1
ATOM 831 N N . ARG A 1 106 ? -4.958 -8.330 6.369 1.00 92.00 106 ARG A N 1
ATOM 832 C CA . ARG A 1 106 ? -4.856 -9.608 5.639 1.00 92.00 106 ARG A CA 1
ATOM 833 C C . ARG A 1 106 ? -6.216 -10.158 5.232 1.00 92.00 106 ARG A C 1
ATOM 835 O O . ARG A 1 106 ? -6.345 -10.753 4.167 1.00 92.00 106 ARG A O 1
ATOM 842 N N . GLU A 1 107 ? -7.225 -9.993 6.079 1.00 93.31 107 GLU A N 1
ATOM 843 C CA . GLU A 1 107 ? -8.582 -10.446 5.778 1.00 93.31 107 GLU A CA 1
ATOM 844 C C . GLU A 1 107 ? -9.226 -9.655 4.634 1.00 93.31 107 GLU A C 1
ATOM 846 O O . GLU A 1 107 ? -10.031 -10.237 3.904 1.00 93.31 107 GLU A O 1
ATOM 851 N N . SER A 1 108 ? -8.871 -8.375 4.467 1.00 90.94 108 SER A N 1
ATOM 852 C CA . SER A 1 108 ? -9.382 -7.514 3.394 1.00 90.94 108 SER A CA 1
ATOM 853 C C . SER A 1 108 ? -8.528 -7.482 2.123 1.00 90.94 108 SER A C 1
ATOM 855 O O . SER A 1 108 ? -8.987 -6.937 1.126 1.00 90.94 108 SER A O 1
ATOM 857 N N . LEU A 1 109 ? -7.355 -8.126 2.111 1.00 82.88 109 LEU A N 1
ATOM 858 C CA . LEU A 1 109 ? -6.507 -8.347 0.924 1.00 82.88 109 LEU A CA 1
ATOM 859 C C . LEU A 1 109 ? -7.049 -9.437 -0.037 1.00 82.88 109 LEU A C 1
ATOM 861 O O . LEU A 1 109 ? -6.277 -10.111 -0.718 1.00 82.88 109 LEU A O 1
ATOM 865 N N . LYS A 1 110 ? -8.368 -9.654 -0.072 1.00 64.25 110 LYS A N 1
ATOM 866 C CA . LYS A 1 110 ? -9.028 -10.717 -0.852 1.00 64.25 110 LYS A CA 1
ATOM 867 C C . LYS A 1 110 ? -9.727 -10.188 -2.094 1.00 64.25 110 LYS A C 1
ATOM 869 O O . LYS A 1 110 ? -10.346 -9.107 -2.005 1.00 64.25 110 LYS A O 1
#